Protein AF-A0A816JG08-F1 (afdb_monomer_lite)

Organism: Brassica napus (NCBI:txid3708)

Sequence (92 aa):
MLASHTSIRHLFSKCLSQYDKLRKKQAFLDNYRKFPMFADNDLSEFDEARDIIESLVYEYKACESPDYIKWGRELLTGEGNASGVVDPKLAF

InterPro domains:
  IPR008280 Tubulin/FtsZ, C-terminal [SSF55307] (1-68)
  IPR023123 Tubulin, C-terminal [G3DSA:1.10.287.600] (6-67)

Radius of gyration: 17.52 Å; chains: 1; bounding box: 44×36×42 Å

pLDDT: mean 80.5, std 17.58, range [37.88, 95.94]

Structure (mmCIF, N/CA/C/O backbone):
data_AF-A0A816JG08-F1
#
_entry.id   AF-A0A816JG08-F1
#
loop_
_atom_site.group_PDB
_atom_site.id
_atom_site.type_symbol
_atom_site.label_atom_id
_atom_site.label_alt_id
_atom_site.label_comp_id
_atom_site.label_asym_id
_atom_site.label_entity_id
_atom_site.label_seq_id
_atom_site.pdbx_PDB_ins_code
_atom_site.Cartn_x
_atom_site.Cartn_y
_atom_site.Cartn_z
_atom_site.occupancy
_atom_site.B_iso_or_equiv
_atom_site.auth_seq_id
_atom_site.auth_comp_id
_atom_site.auth_asym_id
_atom_site.auth_atom_id
_atom_site.pdbx_PDB_model_num
ATOM 1 N N . MET A 1 1 ? 27.251 8.048 0.344 1.00 59.41 1 MET A N 1
ATOM 2 C CA . MET A 1 1 ? 26.865 7.534 -0.987 1.00 59.41 1 MET A CA 1
ATOM 3 C C . MET A 1 1 ? 25.347 7.559 -1.064 1.00 59.41 1 MET A C 1
ATOM 5 O O . MET A 1 1 ? 24.721 7.116 -0.110 1.00 59.41 1 MET A O 1
ATOM 9 N N . LEU A 1 2 ? 24.774 8.126 -2.128 1.00 85.81 2 LEU A N 1
ATOM 10 C CA . LEU A 1 2 ? 23.331 8.125 -2.393 1.00 85.81 2 LEU A CA 1
ATOM 11 C C . LEU A 1 2 ? 23.064 7.109 -3.505 1.00 85.81 2 LEU A C 1
ATOM 13 O O . LEU A 1 2 ? 23.763 7.138 -4.516 1.00 85.81 2 LEU A O 1
ATOM 17 N N . ALA A 1 3 ? 22.109 6.204 -3.300 1.00 90.75 3 ALA A N 1
ATOM 18 C CA . ALA A 1 3 ? 21.786 5.152 -4.257 1.00 90.75 3 ALA A CA 1
ATOM 19 C C . ALA A 1 3 ? 20.272 4.931 -4.328 1.00 90.75 3 ALA A C 1
ATOM 21 O O . ALA A 1 3 ? 19.604 4.833 -3.299 1.00 90.75 3 ALA A O 1
ATOM 22 N N . SER A 1 4 ? 19.761 4.826 -5.552 1.00 88.44 4 SER A N 1
ATOM 23 C CA . SER A 1 4 ? 18.342 4.634 -5.848 1.00 88.44 4 SER A CA 1
ATOM 24 C C . SER A 1 4 ? 18.149 3.220 -6.394 1.00 88.44 4 SER A C 1
ATOM 26 O O . SER A 1 4 ? 18.454 2.959 -7.555 1.00 88.44 4 SER A O 1
ATOM 28 N N . HIS A 1 5 ? 17.689 2.297 -5.546 1.00 92.31 5 HIS A N 1
ATOM 29 C CA . HIS A 1 5 ? 17.485 0.887 -5.891 1.00 92.31 5 HIS A CA 1
ATOM 30 C C . HIS A 1 5 ? 16.012 0.492 -5.752 1.00 92.31 5 HIS A C 1
ATOM 32 O O . HIS A 1 5 ? 15.376 0.806 -4.745 1.00 92.31 5 HIS A O 1
ATOM 38 N N . THR A 1 6 ? 15.494 -0.277 -6.714 1.00 93.31 6 THR A N 1
ATOM 39 C CA . THR A 1 6 ? 14.113 -0.804 -6.707 1.00 93.31 6 THR A CA 1
ATOM 40 C C . THR A 1 6 ? 13.842 -1.752 -5.536 1.00 93.31 6 THR A C 1
ATOM 42 O O . THR A 1 6 ? 12.691 -1.950 -5.151 1.00 93.31 6 THR A O 1
ATOM 45 N N . SER A 1 7 ? 14.895 -2.275 -4.895 1.00 92.31 7 SER A N 1
ATOM 46 C CA . SER A 1 7 ? 14.815 -3.150 -3.720 1.00 92.31 7 SER A CA 1
ATOM 47 C C . SER A 1 7 ? 14.116 -2.510 -2.513 1.00 92.31 7 SER A C 1
ATOM 49 O O . SER A 1 7 ? 13.644 -3.239 -1.635 1.00 92.31 7 SER A O 1
ATOM 51 N N . ILE A 1 8 ? 13.959 -1.177 -2.481 1.00 93.94 8 ILE A N 1
ATOM 52 C CA . ILE A 1 8 ? 13.160 -0.469 -1.467 1.00 93.94 8 ILE A CA 1
ATOM 53 C C . ILE A 1 8 ? 11.714 -0.983 -1.392 1.00 93.94 8 ILE A C 1
ATOM 55 O O . IL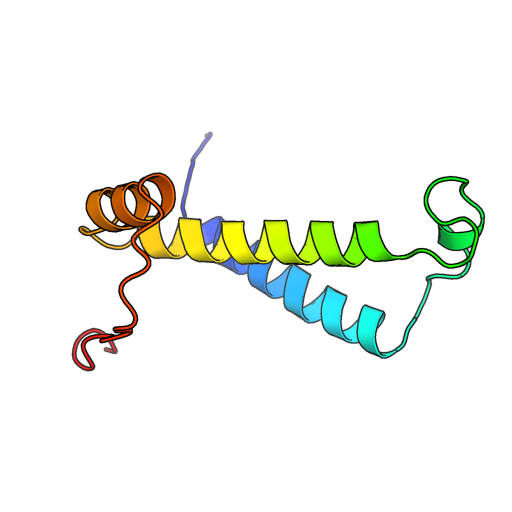E A 1 8 ? 11.122 -0.997 -0.310 1.00 93.94 8 ILE A O 1
ATOM 59 N N . ARG A 1 9 ? 11.168 -1.515 -2.497 1.00 93.19 9 ARG A N 1
ATOM 60 C CA . ARG A 1 9 ? 9.824 -2.112 -2.542 1.00 93.19 9 ARG A CA 1
ATOM 61 C C . ARG A 1 9 ? 9.614 -3.198 -1.489 1.00 93.19 9 ARG A C 1
ATOM 63 O O . ARG A 1 9 ? 8.522 -3.315 -0.944 1.00 93.19 9 ARG A O 1
ATOM 70 N N . HIS A 1 10 ? 10.659 -3.952 -1.136 1.00 93.81 10 HIS A N 1
ATOM 71 C CA . HIS A 1 10 ? 10.573 -4.988 -0.105 1.00 93.81 10 HIS A CA 1
ATOM 72 C C . HIS A 1 10 ? 10.284 -4.417 1.285 1.00 93.81 10 HIS A C 1
ATOM 74 O O . HIS A 1 10 ? 9.618 -5.072 2.089 1.00 93.81 10 HIS A O 1
ATOM 80 N N . LEU A 1 11 ? 10.778 -3.212 1.583 1.00 95.00 11 LEU A N 1
ATOM 81 C CA . LEU A 1 11 ? 10.473 -2.529 2.835 1.00 95.00 11 LEU A CA 1
ATOM 82 C C . LEU A 1 11 ? 9.003 -2.107 2.858 1.00 95.00 11 LEU A C 1
ATOM 84 O O . LEU A 1 11 ? 8.302 -2.414 3.818 1.00 95.00 11 LEU A O 1
ATOM 88 N N . PHE A 1 12 ? 8.517 -1.497 1.776 1.00 94.75 12 PHE A N 1
ATOM 89 C CA . PHE A 1 12 ? 7.114 -1.097 1.661 1.00 94.75 12 PHE A CA 1
ATOM 90 C C . PHE A 1 12 ? 6.153 -2.292 1.737 1.00 94.75 12 PHE A C 1
ATOM 92 O O . PHE A 1 12 ? 5.170 -2.225 2.471 1.00 94.75 12 PHE A O 1
ATOM 99 N N . SER A 1 13 ? 6.473 -3.433 1.113 1.00 93.94 13 SER A N 1
ATOM 100 C CA . SER A 1 13 ? 5.673 -4.661 1.264 1.00 93.94 13 SER A CA 1
ATOM 101 C C . SER A 1 13 ? 5.603 -5.150 2.718 1.00 93.94 13 SER A C 1
ATOM 103 O O . SER A 1 13 ? 4.558 -5.619 3.172 1.00 93.94 13 SER A O 1
ATOM 105 N N . LYS A 1 14 ? 6.702 -5.034 3.479 1.00 95.94 14 LYS A N 1
ATOM 106 C CA . LYS A 1 14 ? 6.703 -5.368 4.913 1.00 95.94 14 LYS A CA 1
ATOM 107 C C . LYS A 1 14 ? 5.832 -4.397 5.710 1.00 95.94 14 LYS A C 1
ATOM 109 O O . LYS A 1 14 ? 5.077 -4.857 6.565 1.00 95.94 14 LYS A O 1
ATOM 114 N N . CYS A 1 15 ? 5.912 -3.097 5.421 1.00 94.94 15 CYS A N 1
ATOM 115 C CA . CYS A 1 15 ? 5.066 -2.081 6.048 1.00 94.94 15 CYS A CA 1
ATOM 116 C C . CYS A 1 15 ? 3.579 -2.363 5.799 1.00 94.94 15 CYS A C 1
ATOM 118 O O . CYS A 1 15 ? 2.815 -2.391 6.760 1.00 94.94 15 CYS A O 1
ATOM 120 N N . LEU A 1 16 ? 3.186 -2.678 4.558 1.00 94.88 16 LEU A N 1
ATOM 121 C CA . LEU A 1 16 ? 1.811 -3.065 4.215 1.00 94.88 16 LEU A CA 1
ATOM 122 C C . LEU A 1 16 ? 1.341 -4.289 5.011 1.00 94.88 16 LEU A C 1
ATOM 124 O O . LEU A 1 16 ? 0.286 -4.258 5.637 1.00 94.88 16 LEU A O 1
ATOM 128 N N . SER A 1 17 ? 2.156 -5.347 5.079 1.00 94.12 17 SER A N 1
ATOM 129 C CA . SER A 1 17 ? 1.803 -6.554 5.841 1.00 94.12 17 SER A CA 1
ATOM 130 C C . SER A 1 17 ? 1.608 -6.286 7.340 1.00 94.12 17 SER A C 1
ATOM 132 O O . SER A 1 17 ? 0.759 -6.906 7.987 1.00 94.12 17 SER A O 1
ATOM 134 N N . GLN A 1 18 ? 2.404 -5.385 7.919 1.00 94.50 18 GLN A N 1
ATOM 135 C CA . GLN A 1 18 ? 2.252 -4.975 9.317 1.00 94.50 18 GLN A CA 1
ATOM 136 C C . GLN A 1 18 ? 1.006 -4.109 9.510 1.00 94.50 18 GLN A C 1
ATOM 138 O O . GLN A 1 18 ? 0.231 -4.363 10.435 1.00 94.50 18 GLN A O 1
ATOM 143 N N . TYR A 1 19 ? 0.791 -3.147 8.614 1.00 93.75 19 TYR A N 1
ATOM 144 C CA . TYR A 1 19 ? -0.381 -2.283 8.604 1.00 93.75 19 TYR A CA 1
ATOM 145 C C . TYR A 1 19 ? -1.677 -3.101 8.535 1.00 93.75 19 TYR A C 1
ATOM 147 O O . TYR A 1 19 ? -2.540 -2.938 9.393 1.00 93.75 19 TYR A O 1
ATOM 155 N N . ASP A 1 20 ? -1.769 -4.081 7.635 1.00 92.81 20 ASP A N 1
ATOM 156 C CA . ASP A 1 20 ? -2.948 -4.946 7.498 1.00 92.81 20 ASP A CA 1
ATOM 157 C C . ASP A 1 20 ? -3.319 -5.676 8.781 1.00 92.81 20 ASP A C 1
ATOM 159 O O . ASP A 1 20 ? -4.497 -5.835 9.104 1.00 92.81 20 ASP A O 1
ATOM 163 N N . LYS A 1 21 ? -2.319 -6.143 9.532 1.00 93.62 21 LYS A N 1
ATOM 164 C CA . LYS A 1 21 ? -2.547 -6.852 10.798 1.00 93.62 21 LYS A CA 1
ATOM 165 C C . LYS A 1 21 ? -3.146 -5.931 11.857 1.00 93.62 21 LYS A C 1
ATOM 167 O O . LYS A 1 21 ? -3.975 -6.386 12.645 1.00 93.62 21 LYS A O 1
ATOM 172 N N . LEU A 1 22 ? -2.730 -4.666 11.880 1.00 92.62 22 LEU A N 1
ATOM 173 C CA . LEU A 1 22 ? -3.256 -3.651 12.792 1.00 92.62 22 LEU A CA 1
ATOM 174 C C . LEU A 1 22 ? -4.642 -3.176 12.342 1.00 92.62 22 LEU A C 1
ATOM 176 O O . LEU A 1 22 ? -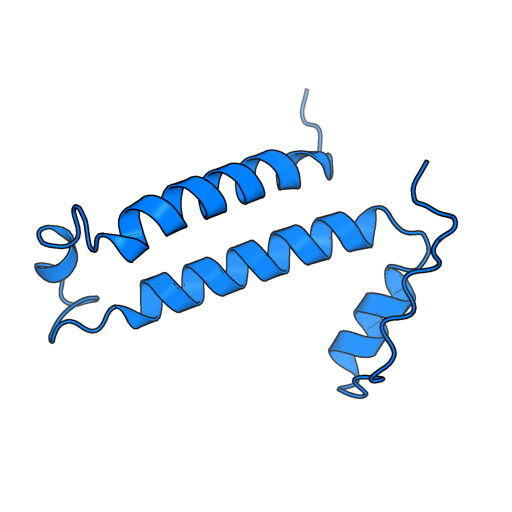5.574 -3.154 13.149 1.00 92.62 22 LEU A O 1
ATOM 180 N N . ARG A 1 23 ? -4.802 -2.898 11.043 1.00 89.75 23 ARG A N 1
ATOM 181 C CA . ARG A 1 23 ? -6.045 -2.436 10.418 1.00 89.75 23 ARG A CA 1
ATOM 182 C C . ARG A 1 23 ? -7.170 -3.460 10.551 1.00 89.75 23 ARG A C 1
ATOM 184 O O . ARG A 1 23 ? -8.268 -3.097 10.958 1.00 89.75 23 ARG A O 1
ATOM 191 N N . LYS A 1 24 ? -6.897 -4.754 10.342 1.00 90.31 24 LYS A N 1
ATOM 192 C CA . LYS A 1 24 ? -7.883 -5.840 10.543 1.00 90.31 24 LYS A CA 1
ATOM 193 C C . LYS A 1 24 ? -8.408 -5.932 11.976 1.00 90.31 24 LYS A C 1
ATOM 195 O O . LYS A 1 24 ? -9.540 -6.348 12.184 1.00 90.31 24 LYS A O 1
ATOM 200 N N . LYS A 1 25 ? -7.591 -5.558 12.963 1.00 92.25 25 LYS A N 1
ATOM 201 C CA . LYS A 1 25 ? -7.978 -5.541 14.381 1.00 92.25 25 LYS A CA 1
ATOM 202 C C . LYS A 1 25 ? -8.536 -4.194 14.832 1.00 92.25 25 LYS A C 1
ATOM 204 O O . LYS A 1 25 ? -8.872 -4.062 16.003 1.00 92.25 25 LYS A O 1
ATOM 209 N N . GLN A 1 26 ? -8.584 -3.205 13.934 1.00 86.56 26 GLN A N 1
ATOM 210 C CA . GLN A 1 26 ? -8.933 -1.818 14.249 1.00 86.56 26 GLN A CA 1
ATOM 211 C C . GLN A 1 26 ? -8.131 -1.278 15.453 1.00 86.56 26 GLN A C 1
ATOM 213 O O . GLN A 1 26 ? -8.629 -0.495 16.259 1.00 86.56 26 GLN A O 1
ATOM 218 N N . ALA A 1 27 ? -6.880 -1.730 15.598 1.00 89.00 27 ALA A N 1
ATOM 219 C CA . ALA A 1 27 ? -6.052 -1.427 16.757 1.00 89.00 27 ALA A CA 1
ATOM 220 C C . ALA A 1 27 ? -5.436 -0.026 16.647 1.00 89.00 27 ALA A C 1
ATOM 222 O O . ALA A 1 27 ? -5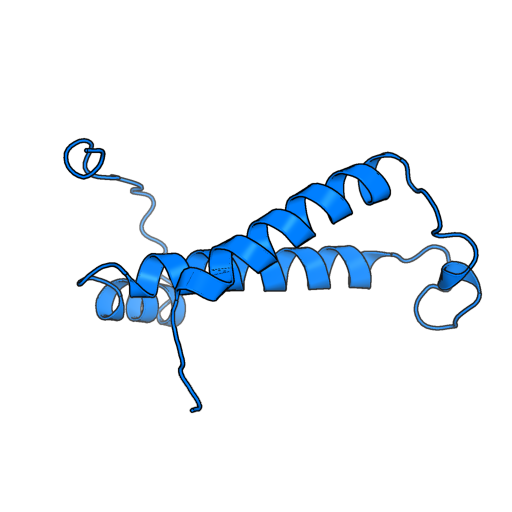.013 0.387 15.570 1.00 89.00 27 ALA A O 1
ATOM 223 N N . PHE A 1 28 ? -5.335 0.675 17.781 1.00 87.25 28 PHE A N 1
ATOM 224 C CA . PHE A 1 28 ? -4.689 1.991 17.912 1.00 87.25 28 PHE A CA 1
ATOM 225 C C . PHE A 1 28 ? -5.342 3.146 17.127 1.00 87.25 28 PHE A C 1
ATOM 227 O O . PHE A 1 28 ? -4.751 4.218 17.026 1.00 87.25 28 PHE A O 1
ATOM 234 N N . LEU A 1 29 ? -6.573 2.976 16.629 1.00 87.81 29 LEU A 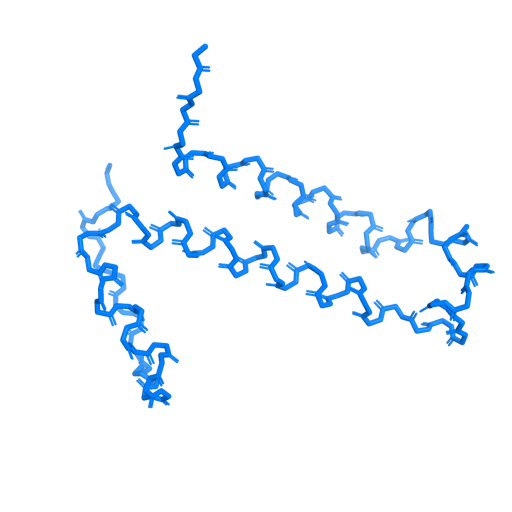N 1
ATOM 235 C CA . LEU A 1 29 ? -7.280 4.001 15.845 1.00 87.81 29 LEU A CA 1
ATOM 236 C C . LEU A 1 29 ? -7.917 5.111 16.696 1.00 87.81 29 LEU A C 1
ATOM 238 O O . LEU A 1 29 ? -8.135 6.214 16.201 1.00 87.81 29 LEU A O 1
ATOM 242 N N . ASP A 1 30 ? -8.160 4.870 17.986 1.00 86.31 30 ASP A N 1
ATOM 243 C CA . ASP A 1 30 ? -8.867 5.816 18.867 1.00 86.31 30 ASP A CA 1
ATOM 244 C C . ASP A 1 30 ? -8.147 7.154 19.052 1.00 86.31 30 ASP A C 1
ATOM 246 O O . ASP A 1 30 ? -8.776 8.179 19.306 1.00 86.31 30 ASP A O 1
ATOM 250 N N . ASN A 1 31 ? -6.821 7.168 18.909 1.00 87.00 31 ASN A N 1
ATOM 251 C CA . ASN A 1 31 ? -6.056 8.411 18.950 1.00 87.00 31 ASN A CA 1
ATOM 252 C C . ASN A 1 31 ? -6.137 9.191 17.636 1.00 87.00 31 ASN A C 1
ATOM 254 O O . ASN A 1 31 ? -6.063 10.416 17.671 1.00 87.00 31 ASN A O 1
ATOM 258 N N . TYR A 1 32 ? -6.331 8.507 16.507 1.00 85.88 32 TYR A N 1
ATOM 259 C CA . TYR A 1 32 ? -6.464 9.138 15.196 1.00 85.88 32 TYR A CA 1
ATOM 260 C C . TYR A 1 32 ? -7.862 9.733 14.999 1.00 85.88 32 TYR A C 1
ATOM 262 O O . TYR A 1 32 ? -7.974 10.860 14.534 1.00 85.88 32 TYR A O 1
ATOM 270 N N . ARG A 1 33 ? -8.914 9.063 15.489 1.00 85.06 33 ARG A N 1
ATOM 271 C CA . ARG A 1 33 ? -10.311 9.552 15.461 1.00 85.06 33 ARG A CA 1
ATOM 272 C C . ARG A 1 33 ? -10.536 10.917 16.127 1.00 85.06 33 ARG A C 1
ATOM 274 O O . ARG A 1 33 ? -11.557 11.552 15.903 1.00 85.06 33 ARG A O 1
ATOM 281 N N . LYS A 1 34 ? -9.607 11.369 16.977 1.00 87.12 34 LYS A N 1
ATOM 282 C CA . LYS A 1 34 ? -9.672 12.682 17.645 1.00 87.12 34 LYS A CA 1
ATOM 283 C C . LYS A 1 34 ? -9.345 13.843 16.704 1.00 87.12 34 LYS A C 1
ATOM 285 O O . LYS A 1 34 ? -9.611 14.990 17.053 1.00 87.12 34 LYS A O 1
ATOM 290 N N . PHE A 1 35 ? -8.727 13.566 15.558 1.00 85.50 35 PHE A N 1
ATOM 291 C CA . PHE A 1 35 ? -8.362 14.589 14.588 1.00 85.50 35 PHE A CA 1
ATOM 292 C C . PHE A 1 35 ? -9.503 14.829 13.591 1.00 85.50 35 PHE A C 1
ATOM 294 O O . PHE A 1 35 ? -10.158 13.868 13.192 1.00 85.50 35 PHE A O 1
ATOM 301 N N . PRO A 1 36 ? -9.707 16.078 13.122 1.00 83.25 36 PRO A N 1
ATOM 302 C CA . PRO A 1 36 ? -10.781 16.415 12.181 1.00 83.25 36 PRO A CA 1
ATOM 303 C C . PRO A 1 36 ? -10.757 15.607 10.877 1.00 83.25 36 PRO A C 1
ATOM 305 O O . PRO A 1 36 ? -11.804 15.339 10.307 1.00 83.25 36 PRO A O 1
ATOM 308 N N . MET A 1 37 ? -9.566 15.195 10.432 1.00 79.50 37 MET A N 1
ATOM 309 C CA . MET A 1 37 ? -9.353 14.357 9.244 1.00 79.50 37 MET A CA 1
ATOM 310 C C . MET A 1 37 ? -9.983 12.959 9.360 1.00 79.50 37 MET A C 1
ATOM 312 O O . MET A 1 37 ? -10.257 12.338 8.347 1.00 79.50 37 MET A O 1
ATOM 316 N N . PHE A 1 38 ? -10.217 12.475 10.583 1.00 82.69 38 PHE A N 1
ATOM 317 C CA . PHE A 1 38 ? -10.821 11.168 10.866 1.00 82.69 38 PHE A CA 1
ATOM 318 C C . PHE A 1 38 ? -12.126 11.309 11.665 1.00 82.69 38 PHE A C 1
ATOM 320 O O . PHE A 1 38 ? -12.508 10.410 12.426 1.00 82.69 38 PHE A O 1
ATOM 327 N N . ALA A 1 39 ? -12.776 12.474 11.552 1.00 75.69 39 ALA A N 1
ATOM 328 C CA . ALA A 1 39 ? -14.085 12.717 12.141 1.00 75.69 39 ALA A CA 1
ATOM 329 C C . ALA A 1 39 ? -15.126 11.746 11.555 1.00 75.69 39 ALA A C 1
ATOM 331 O O . ALA A 1 39 ? -14.924 11.154 10.499 1.00 75.69 39 ALA A O 1
ATOM 332 N N . ASP A 1 40 ? -16.219 11.519 12.284 1.00 79.06 40 ASP A N 1
ATOM 333 C CA . ASP A 1 40 ? -17.314 10.625 11.869 1.00 79.06 40 ASP A CA 1
ATOM 334 C C . ASP A 1 40 ? -16.903 9.169 11.577 1.00 79.06 40 ASP A C 1
ATOM 336 O O . ASP A 1 40 ? -17.638 8.411 10.947 1.00 79.06 40 ASP A O 1
ATOM 340 N N . ASN A 1 41 ? -15.744 8.748 12.104 1.00 74.69 41 ASN A N 1
ATOM 341 C CA . ASN A 1 41 ? -15.149 7.436 11.849 1.00 74.69 41 ASN A CA 1
ATOM 342 C C . ASN A 1 41 ? -14.883 7.187 10.352 1.00 74.69 41 ASN A C 1
ATOM 344 O O . ASN A 1 41 ? -14.802 6.033 9.923 1.00 74.69 41 ASN A O 1
ATOM 348 N N . ASP A 1 42 ? -14.704 8.261 9.581 1.00 83.81 42 ASP A N 1
ATOM 349 C CA . ASP A 1 42 ? -14.180 8.163 8.233 1.00 83.81 42 ASP A CA 1
ATOM 350 C C . ASP A 1 42 ? -12.693 7.808 8.309 1.00 83.81 42 ASP A C 1
ATOM 352 O O . ASP A 1 42 ? -11.862 8.524 8.870 1.00 83.81 42 ASP A O 1
ATOM 356 N N . LEU A 1 43 ? -12.377 6.615 7.823 1.00 84.44 43 LEU A N 1
ATOM 357 C CA . LEU A 1 43 ? -11.026 6.071 7.792 1.00 84.44 43 LEU A CA 1
ATOM 358 C C . LEU A 1 43 ? -10.610 5.767 6.348 1.00 84.44 43 LEU A C 1
ATOM 360 O O . LEU A 1 43 ? -9.661 5.005 6.161 1.00 84.44 43 LEU A O 1
ATOM 364 N N . SER A 1 44 ? -11.326 6.332 5.370 1.00 87.25 44 SER A N 1
ATOM 365 C CA . SER A 1 44 ? -11.065 6.196 3.934 1.00 87.25 44 SER A CA 1
ATOM 366 C C . SER A 1 44 ? -9.647 6.627 3.572 1.00 87.25 44 SER A C 1
ATOM 368 O O . SER A 1 44 ? -8.957 5.893 2.877 1.00 87.25 44 SER A O 1
ATOM 370 N N . GLU A 1 45 ? -9.156 7.717 4.161 1.00 88.62 45 GLU A N 1
ATOM 371 C CA . GLU A 1 45 ? -7.791 8.225 3.964 1.00 88.62 45 GLU A CA 1
ATOM 372 C C . GLU A 1 45 ? -6.712 7.155 4.227 1.00 88.62 45 GLU A C 1
ATOM 374 O O . GLU A 1 45 ? -5.707 7.054 3.524 1.00 88.62 45 GLU A O 1
ATOM 379 N N . PHE A 1 46 ? -6.918 6.300 5.234 1.00 90.69 46 PHE A N 1
ATOM 380 C CA . PHE A 1 46 ? -5.987 5.213 5.534 1.00 90.69 46 PHE A CA 1
ATOM 381 C C . PHE A 1 46 ? -6.036 4.080 4.505 1.00 90.69 46 PHE A C 1
ATOM 383 O O . PHE A 1 46 ? -5.033 3.389 4.303 1.00 90.69 46 PHE A O 1
ATOM 390 N N . ASP A 1 47 ? -7.198 3.854 3.901 1.00 90.25 47 ASP A N 1
ATOM 391 C CA . ASP A 1 47 ? -7.384 2.843 2.868 1.00 90.25 47 ASP A CA 1
ATOM 392 C C . ASP A 1 47 ? -6.831 3.365 1.523 1.00 90.25 47 ASP A C 1
ATOM 394 O O . ASP A 1 47 ? -6.075 2.655 0.865 1.00 90.25 47 ASP A O 1
ATOM 398 N N . GLU A 1 48 ? -7.025 4.648 1.202 1.00 92.75 48 GLU A N 1
ATOM 399 C CA . GLU A 1 48 ? -6.390 5.312 0.053 1.00 92.75 48 GLU A CA 1
ATOM 400 C C 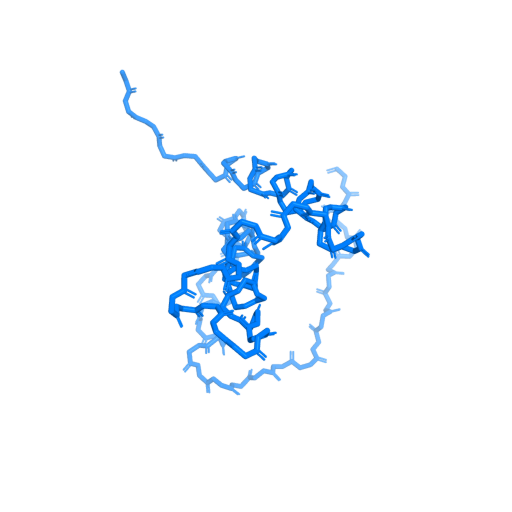. GLU A 1 48 ? -4.858 5.305 0.152 1.00 92.75 48 GLU A C 1
ATOM 402 O O . GLU A 1 48 ? -4.160 4.908 -0.786 1.00 92.75 48 GLU A O 1
ATOM 407 N N . ALA A 1 49 ? -4.304 5.669 1.313 1.00 92.88 49 ALA A N 1
ATOM 408 C CA . ALA A 1 49 ? -2.859 5.639 1.533 1.00 92.88 49 ALA A CA 1
ATOM 409 C C . ALA A 1 49 ? -2.275 4.224 1.366 1.00 92.88 49 ALA A C 1
ATOM 411 O O . ALA A 1 49 ? -1.161 4.055 0.859 1.00 92.88 49 ALA A O 1
ATOM 412 N N . ARG A 1 50 ? -3.024 3.193 1.779 1.00 94.25 50 ARG A N 1
ATOM 413 C CA . ARG A 1 50 ? -2.643 1.787 1.602 1.00 94.25 50 ARG A CA 1
ATOM 414 C C . ARG A 1 50 ? -2.576 1.426 0.117 1.00 94.25 50 ARG A C 1
ATOM 416 O O . ARG A 1 50 ? -1.573 0.851 -0.311 1.00 94.25 50 ARG A O 1
ATOM 423 N N . ASP A 1 51 ? -3.594 1.797 -0.650 1.00 93.56 51 ASP A N 1
ATOM 424 C CA . ASP A 1 51 ? -3.706 1.490 -2.079 1.00 93.56 51 ASP A CA 1
ATOM 425 C C . ASP A 1 51 ? -2.620 2.194 -2.908 1.00 93.56 51 ASP A C 1
ATOM 427 O O . ASP A 1 51 ? -2.047 1.605 -3.833 1.00 93.56 51 ASP A O 1
ATOM 431 N N . ILE A 1 52 ? -2.248 3.421 -2.529 1.00 95.12 52 ILE A N 1
ATOM 432 C CA . ILE A 1 52 ? -1.130 4.153 -3.142 1.00 95.12 52 ILE A 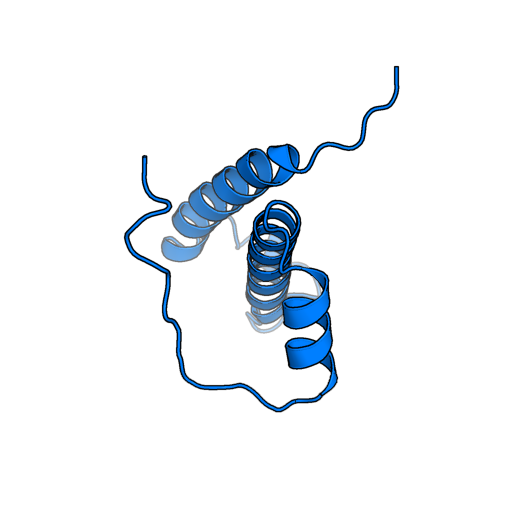CA 1
ATOM 433 C C . ILE A 1 52 ? 0.192 3.408 -2.924 1.00 95.12 52 ILE A C 1
ATOM 435 O O . ILE A 1 52 ? 0.969 3.229 -3.864 1.00 95.12 52 ILE A O 1
ATOM 439 N N . ILE A 1 53 ? 0.465 2.945 -1.700 1.00 94.12 53 ILE A N 1
ATOM 440 C CA . ILE A 1 53 ? 1.707 2.214 -1.401 1.00 94.12 53 ILE A CA 1
ATOM 441 C C . ILE A 1 53 ? 1.723 0.854 -2.112 1.00 94.12 53 ILE A C 1
ATOM 443 O O . ILE A 1 53 ? 2.774 0.424 -2.589 1.00 94.12 53 ILE A O 1
ATOM 447 N N . GLU A 1 54 ? 0.582 0.171 -2.202 1.00 94.44 54 GLU A N 1
ATOM 448 C CA . GLU A 1 54 ? 0.459 -1.084 -2.949 1.00 94.44 54 GLU A CA 1
ATOM 449 C C . GLU A 1 54 ? 0.746 -0.881 -4.443 1.00 94.44 54 GLU A C 1
ATOM 451 O O . GLU A 1 54 ? 1.564 -1.607 -5.019 1.00 94.44 54 GLU A O 1
ATOM 456 N N . SER A 1 55 ? 0.177 0.170 -5.034 1.00 93.12 55 SER A N 1
ATOM 457 C CA . SER A 1 55 ? 0.448 0.575 -6.417 1.00 93.12 55 SER A CA 1
ATOM 458 C C . SER A 1 55 ? 1.928 0.909 -6.630 1.00 93.12 55 SER A C 1
ATOM 460 O O . SER A 1 55 ? 2.535 0.436 -7.588 1.00 93.12 55 SER A O 1
ATOM 462 N N . LEU A 1 56 ? 2.550 1.625 -5.689 1.00 93.50 56 LEU A N 1
ATOM 463 C CA . LEU A 1 56 ? 3.975 1.961 -5.732 1.00 93.50 56 LEU A CA 1
ATOM 464 C C . LEU A 1 56 ? 4.869 0.711 -5.685 1.00 93.50 56 LEU A C 1
ATOM 466 O O . LEU A 1 56 ? 5.857 0.610 -6.412 1.00 93.50 56 LEU A O 1
ATOM 470 N N . VAL A 1 57 ? 4.542 -0.267 -4.836 1.00 93.69 57 VAL A N 1
ATOM 471 C CA . VAL A 1 57 ? 5.266 -1.549 -4.780 1.00 93.69 57 VAL A CA 1
ATOM 472 C C . VAL A 1 57 ? 5.165 -2.287 -6.113 1.00 93.69 57 VAL A C 1
ATOM 474 O O . VAL A 1 57 ? 6.152 -2.880 -6.562 1.00 93.69 57 VAL A O 1
ATOM 477 N N . TYR A 1 58 ? 3.986 -2.265 -6.731 1.00 91.19 58 TYR A N 1
ATOM 478 C CA . TYR A 1 58 ? 3.750 -2.891 -8.023 1.00 91.19 58 TYR A CA 1
ATOM 479 C C . TYR A 1 58 ? 4.521 -2.190 -9.149 1.00 91.19 58 TYR A C 1
ATOM 481 O O . TYR A 1 58 ? 5.185 -2.867 -9.933 1.00 91.19 58 TYR A O 1
ATOM 489 N N . GLU A 1 59 ? 4.551 -0.857 -9.161 1.00 91.25 59 GLU A N 1
ATOM 490 C CA . GLU A 1 59 ? 5.350 -0.060 -10.096 1.00 91.25 59 GLU A CA 1
ATOM 491 C C . GLU A 1 59 ? 6.850 -0.361 -9.955 1.00 91.25 59 GLU A C 1
ATOM 493 O O . GLU A 1 59 ? 7.512 -0.687 -10.939 1.00 91.25 59 GLU A O 1
ATOM 498 N N . TYR A 1 60 ? 7.390 -0.386 -8.730 1.00 92.81 60 TYR A N 1
ATOM 499 C CA . TYR A 1 60 ? 8.793 -0.761 -8.509 1.00 92.81 60 TYR A CA 1
ATOM 500 C C . TYR A 1 60 ? 9.120 -2.181 -8.980 1.00 92.81 60 TYR A C 1
ATOM 502 O O . TYR A 1 60 ? 10.255 -2.443 -9.375 1.00 92.81 60 TYR A O 1
ATOM 510 N N . LYS A 1 61 ? 8.156 -3.107 -8.927 1.00 90.62 61 LYS A N 1
ATOM 511 C CA . LYS A 1 61 ? 8.318 -4.454 -9.483 1.00 90.62 61 LYS A CA 1
ATOM 512 C C . LYS A 1 61 ? 8.282 -4.429 -11.013 1.00 90.62 61 LYS A C 1
ATOM 514 O O . LYS A 1 61 ? 9.066 -5.133 -11.640 1.00 90.62 61 LYS A O 1
ATOM 519 N N . ALA A 1 62 ? 7.410 -3.623 -11.614 1.00 89.69 62 ALA A N 1
ATOM 520 C CA . ALA A 1 62 ? 7.353 -3.448 -13.061 1.00 89.69 62 ALA A CA 1
ATOM 521 C C . ALA A 1 62 ? 8.654 -2.834 -13.610 1.00 89.69 62 ALA A C 1
ATOM 523 O O . ALA A 1 62 ? 9.113 -3.260 -14.665 1.00 89.69 62 ALA A O 1
ATOM 524 N N . CYS A 1 63 ? 9.299 -1.927 -12.865 1.00 88.94 63 CYS A N 1
ATOM 525 C CA . CYS A 1 63 ? 10.610 -1.352 -13.200 1.00 88.94 63 CYS A CA 1
ATOM 526 C C . CYS A 1 63 ? 11.743 -2.387 -13.321 1.00 88.94 63 CYS A C 1
ATOM 528 O O . CYS A 1 63 ? 12.764 -2.101 -13.942 1.00 88.94 63 CYS A O 1
ATOM 530 N N . GLU A 1 64 ? 11.602 -3.571 -12.717 1.00 87.75 64 GLU A N 1
ATOM 531 C CA . GLU A 1 64 ? 12.584 -4.659 -12.841 1.00 87.75 64 GLU A CA 1
ATOM 532 C C . GLU A 1 64 ? 12.407 -5.455 -14.145 1.00 87.75 64 GLU A C 1
ATOM 534 O O . GLU A 1 64 ? 13.299 -6.211 -14.529 1.00 87.75 64 GLU A O 1
ATOM 539 N N . SER A 1 65 ? 11.276 -5.279 -14.836 1.00 87.38 65 SER A N 1
ATOM 540 C CA . SER A 1 65 ? 10.992 -5.908 -16.123 1.00 87.38 65 SER A CA 1
ATOM 541 C C . SER A 1 65 ? 11.428 -5.011 -17.290 1.00 87.38 65 SER A C 1
ATOM 543 O O . SER A 1 65 ? 11.202 -3.798 -17.253 1.00 87.38 65 SER A O 1
ATOM 545 N N . PRO A 1 66 ? 11.976 -5.580 -18.383 1.00 84.06 66 PRO A N 1
ATOM 546 C CA . PRO A 1 66 ? 12.253 -4.823 -19.606 1.00 84.06 66 PRO A CA 1
ATOM 547 C C . PRO A 1 66 ? 10.988 -4.219 -20.244 1.00 84.06 66 PRO A C 1
ATOM 549 O O . PRO A 1 66 ? 11.085 -3.242 -20.986 1.00 84.06 66 PRO A O 1
ATOM 552 N N . ASP A 1 67 ? 9.802 -4.748 -19.925 1.00 86.69 67 ASP A N 1
ATOM 553 C CA . ASP A 1 67 ? 8.516 -4.302 -20.475 1.00 86.69 67 ASP A CA 1
ATOM 554 C C . ASP A 1 67 ? 7.899 -3.095 -19.742 1.00 86.69 67 ASP A C 1
ATOM 556 O O . ASP A 1 67 ? 6.760 -2.714 -20.024 1.00 86.69 67 ASP A O 1
ATOM 560 N N . TYR A 1 68 ? 8.635 -2.448 -18.829 1.00 86.62 68 TYR A N 1
ATOM 561 C CA . TYR A 1 68 ? 8.137 -1.311 -18.044 1.00 86.62 68 TYR A CA 1
ATOM 562 C C . TYR A 1 68 ? 7.529 -0.184 -18.899 1.00 86.62 68 TYR A C 1
ATOM 564 O O . TYR A 1 68 ? 6.483 0.369 -18.566 1.00 86.62 68 TYR A O 1
ATOM 572 N N . ILE A 1 69 ? 8.142 0.133 -20.047 1.00 84.38 69 ILE A N 1
ATOM 573 C CA . ILE A 1 69 ? 7.652 1.189 -20.954 1.00 84.38 69 ILE A CA 1
ATOM 574 C C . ILE A 1 69 ? 6.272 0.841 -21.528 1.00 84.38 69 ILE A C 1
ATOM 576 O O . ILE A 1 69 ? 5.431 1.724 -21.709 1.00 84.38 69 ILE A O 1
ATOM 580 N N . LYS A 1 70 ? 6.030 -0.441 -21.822 1.00 84.31 70 LYS A N 1
ATOM 581 C CA . LYS A 1 70 ? 4.736 -0.917 -22.316 1.00 84.31 70 LYS A CA 1
ATOM 582 C C . LYS A 1 70 ? 3.696 -0.879 -21.199 1.00 84.31 70 LYS A C 1
ATOM 584 O O . LYS A 1 70 ? 2.621 -0.333 -21.415 1.00 84.31 70 LYS A O 1
ATOM 589 N N . TRP A 1 71 ? 4.066 -1.347 -20.007 1.00 83.38 71 TRP A N 1
ATOM 590 C CA . TRP A 1 71 ? 3.228 -1.288 -18.809 1.00 83.38 71 TRP A CA 1
ATOM 591 C C . TRP A 1 71 ? 2.763 0.144 -18.490 1.00 83.38 71 TRP A C 1
ATOM 593 O O . TRP A 1 71 ? 1.570 0.395 -18.331 1.00 83.38 71 TRP A O 1
ATOM 603 N N . GLY A 1 72 ? 3.682 1.116 -18.497 1.00 77.88 72 GLY A N 1
ATOM 604 C CA . GLY A 1 72 ? 3.342 2.523 -18.268 1.00 77.88 72 GLY A CA 1
ATOM 605 C C . GLY A 1 72 ? 2.449 3.110 -19.367 1.00 77.88 72 GLY A C 1
ATOM 606 O O . GLY A 1 72 ? 1.561 3.910 -19.085 1.00 77.88 72 GLY A O 1
ATOM 607 N N . ARG A 1 73 ? 2.628 2.687 -20.626 1.00 75.06 73 ARG A N 1
ATOM 608 C CA . ARG A 1 73 ? 1.766 3.113 -21.741 1.00 75.06 73 ARG A CA 1
ATOM 609 C C . ARG A 1 73 ? 0.342 2.569 -21.605 1.00 75.06 73 ARG A C 1
ATOM 611 O O . ARG A 1 73 ? -0.600 3.315 -21.862 1.00 75.06 73 ARG A O 1
ATOM 618 N N . GLU A 1 74 ? 0.182 1.312 -21.203 1.00 72.12 74 GLU A N 1
ATOM 619 C CA . GLU A 1 74 ? -1.127 0.680 -20.970 1.00 72.12 74 GLU A CA 1
ATOM 620 C C . GLU A 1 74 ? -1.888 1.375 -19.829 1.00 72.12 74 GLU A C 1
ATOM 622 O O . GLU A 1 74 ? -3.080 1.650 -19.959 1.00 72.12 74 GLU A O 1
ATOM 627 N N . LEU A 1 75 ? -1.187 1.776 -18.762 1.00 68.25 75 LEU A N 1
ATOM 628 C CA . LEU A 1 75 ? -1.778 2.534 -17.654 1.00 68.25 75 LEU A CA 1
ATOM 629 C C . LEU A 1 75 ? -2.293 3.922 -18.090 1.00 68.25 75 LEU A C 1
ATOM 631 O O . LEU A 1 75 ? -3.351 4.359 -17.648 1.00 68.25 75 LEU A O 1
ATOM 635 N N . LEU A 1 76 ? -1.563 4.610 -18.976 1.00 62.84 76 LEU A N 1
ATOM 636 C CA . LEU A 1 76 ? -1.902 5.960 -19.455 1.00 62.84 76 LEU A CA 1
ATOM 637 C C . LEU A 1 76 ? -3.004 5.982 -20.522 1.00 62.84 76 LEU A C 1
ATOM 639 O O . LEU A 1 76 ? -3.683 6.993 -20.685 1.00 62.84 76 LEU A O 1
ATOM 643 N N . THR A 1 77 ? -3.153 4.897 -21.282 1.00 64.06 77 THR A N 1
ATOM 644 C CA . THR A 1 77 ? -4.097 4.818 -22.409 1.00 64.06 77 THR A CA 1
ATOM 645 C C . THR A 1 77 ? -5.470 4.278 -22.010 1.00 64.06 77 THR A C 1
ATOM 647 O O . THR A 1 77 ? -6.398 4.356 -22.808 1.00 64.06 77 THR A O 1
ATOM 650 N N . GLY A 1 78 ? -5.641 3.781 -20.777 1.00 56.78 78 GLY A N 1
ATOM 651 C CA . GLY A 1 78 ? -6.925 3.266 -20.282 1.00 56.78 78 GLY A CA 1
ATOM 652 C C . GLY A 1 78 ? -7.392 1.975 -20.968 1.00 56.78 78 GLY A C 1
ATOM 653 O O . GLY A 1 78 ? -8.469 1.467 -20.662 1.00 56.78 78 GLY A O 1
ATOM 654 N N . GLU A 1 79 ? -6.582 1.409 -21.865 1.00 46.22 79 GLU A N 1
ATOM 655 C CA . GLU A 1 79 ? -6.826 0.131 -22.529 1.00 46.22 79 GLU A CA 1
ATOM 656 C C . GLU A 1 79 ? -6.280 -1.004 -21.653 1.00 46.22 79 GLU A C 1
ATOM 658 O O . GLU A 1 79 ? -5.260 -1.627 -21.943 1.00 46.22 79 GLU A O 1
ATOM 663 N N . GLY A 1 80 ? -6.952 -1.260 -20.528 1.00 42.41 80 GLY A N 1
ATOM 664 C CA . GLY A 1 80 ? -6.657 -2.405 -19.670 1.00 42.41 80 GLY A CA 1
ATOM 665 C C . GLY A 1 80 ? -6.913 -3.718 -20.411 1.00 42.41 80 GLY A C 1
ATOM 666 O O . GLY A 1 80 ? -8.043 -4.205 -20.449 1.00 42.41 80 GLY A O 1
ATOM 667 N N . ASN A 1 81 ? -5.873 -4.311 -21.000 1.00 38.84 81 ASN A N 1
ATOM 668 C CA . ASN A 1 81 ? -5.963 -5.652 -21.559 1.00 38.84 81 ASN A CA 1
ATOM 669 C C . ASN A 1 81 ? -6.036 -6.676 -20.415 1.00 38.84 81 ASN A C 1
ATOM 671 O O . ASN A 1 81 ? -5.085 -6.872 -19.658 1.00 38.84 81 ASN A O 1
ATOM 675 N N . ALA A 1 82 ? -7.184 -7.344 -20.312 1.00 42.66 82 ALA A N 1
ATOM 676 C CA . ALA A 1 82 ? -7.493 -8.425 -19.384 1.00 42.66 82 ALA A CA 1
ATOM 677 C C . ALA A 1 82 ? -6.726 -9.727 -19.702 1.00 42.66 82 ALA A C 1
ATOM 679 O O . ALA A 1 82 ? -7.313 -10.793 -19.887 1.00 42.66 82 ALA A O 1
ATOM 680 N N . SER A 1 83 ? -5.399 -9.679 -19.771 1.00 37.88 83 SER A N 1
ATOM 681 C CA . SER A 1 83 ? -4.571 -10.879 -19.880 1.00 37.88 83 SER A CA 1
ATOM 682 C C . SER A 1 83 ? -3.325 -10.744 -19.028 1.00 37.88 83 SER A C 1
ATOM 684 O O . SER A 1 83 ? -2.235 -10.429 -19.495 1.00 37.88 83 SER A O 1
ATOM 686 N N . GLY A 1 84 ? -3.509 -11.064 -17.747 1.00 45.81 84 GLY A N 1
ATOM 687 C CA . GLY A 1 84 ? -2.438 -11.543 -16.890 1.00 45.81 84 GLY A CA 1
ATOM 688 C C . GLY A 1 84 ? -1.904 -12.879 -17.402 1.00 45.81 84 GLY A C 1
ATOM 689 O O . GLY A 1 84 ? -2.173 -13.923 -16.814 1.00 45.81 84 GLY A O 1
ATOM 690 N N . VAL A 1 85 ? -1.124 -12.854 -18.480 1.00 40.72 85 VAL A N 1
ATOM 691 C CA . VAL A 1 85 ? -0.187 -13.937 -18.771 1.00 40.72 85 VAL A CA 1
ATOM 692 C C . VAL A 1 85 ? 1.126 -13.540 -18.121 1.00 40.72 85 VAL A C 1
ATOM 694 O O . VAL A 1 85 ? 2.002 -12.932 -18.724 1.00 40.72 85 VAL A O 1
ATOM 697 N N . VAL A 1 86 ? 1.230 -13.855 -16.831 1.00 49.59 86 VAL A N 1
ATOM 698 C CA . VAL A 1 86 ? 2.540 -14.087 -16.233 1.00 49.59 86 VAL A CA 1
ATOM 699 C C . VAL A 1 86 ? 3.113 -15.310 -16.938 1.00 49.59 86 VAL A C 1
ATOM 701 O O . VAL A 1 86 ? 2.619 -16.420 -16.749 1.00 49.59 86 VAL A O 1
ATOM 704 N N . ASP A 1 87 ? 4.109 -15.105 -17.797 1.00 43.62 87 ASP A N 1
ATOM 705 C CA . ASP A 1 87 ? 4.892 -16.197 -18.366 1.00 43.62 87 ASP A CA 1
ATOM 706 C C . ASP A 1 87 ? 5.396 -17.091 -17.217 1.00 43.62 87 ASP A C 1
ATOM 708 O O . ASP A 1 87 ? 6.198 -16.636 -16.392 1.00 43.62 87 ASP A O 1
ATOM 712 N N . PRO A 1 88 ? 4.978 -18.371 -17.132 1.00 48.53 88 PRO A N 1
ATOM 713 C CA . PRO A 1 88 ? 5.361 -19.264 -16.034 1.00 48.53 88 PRO A CA 1
ATOM 714 C C . PRO A 1 88 ? 6.863 -19.587 -15.988 1.00 48.53 88 PRO A C 1
ATOM 716 O O . PRO A 1 88 ? 7.304 -20.341 -15.126 1.00 48.53 88 PRO A O 1
ATOM 719 N N . LYS A 1 89 ? 7.655 -19.068 -16.933 1.00 42.44 89 LYS A N 1
ATOM 720 C CA . LYS A 1 89 ? 9.079 -19.379 -17.102 1.00 42.44 89 LYS A CA 1
ATOM 721 C C . LYS A 1 89 ? 10.039 -18.380 -16.455 1.00 42.44 89 LYS A C 1
ATOM 723 O O . LYS A 1 89 ? 11.236 -18.641 -16.479 1.00 42.44 89 LYS A O 1
ATOM 728 N N . LEU A 1 90 ? 9.552 -17.291 -15.853 1.00 45.22 90 LEU A N 1
ATOM 729 C CA . LEU A 1 90 ? 10.394 -16.351 -15.090 1.00 45.22 90 LEU A CA 1
ATOM 730 C C . LEU A 1 90 ? 10.347 -16.557 -13.564 1.00 45.22 90 LEU A C 1
ATOM 732 O O . LEU A 1 90 ? 10.793 -15.701 -12.806 1.00 45.22 90 LEU A O 1
ATOM 736 N N . ALA A 1 91 ? 9.831 -17.699 -13.105 1.00 44.47 91 ALA A N 1
ATOM 737 C CA . ALA A 1 91 ? 9.978 -18.153 -11.727 1.00 44.47 91 ALA A CA 1
ATOM 738 C C . ALA A 1 91 ? 11.081 -19.222 -11.645 1.00 44.47 91 ALA A C 1
ATOM 740 O O . ALA A 1 91 ? 10.785 -20.411 -11.561 1.00 44.47 91 ALA A O 1
ATOM 741 N N . PHE A 1 92 ? 12.341 -18.788 -11.693 1.00 39.75 92 PHE A N 1
ATOM 742 C CA . PHE A 1 92 ? 13.496 -19.523 -11.172 1.00 39.75 92 PHE A CA 1
ATOM 743 C C . PHE A 1 92 ? 14.454 -18.535 -10.513 1.00 39.75 92 PHE A C 1
ATOM 745 O O . PHE A 1 92 ? 14.671 -17.455 -11.108 1.00 39.75 92 PHE A O 1
#

Foldseek 3Di:
DDDDALCCLVVLVVVLVVVCVCVVVVHPCPVVCVDPVCDPNPPVVVVVVSVVSVVVSVLSVLVVDPCSVVVVVCVVVVVPDPDPPPPPPPPD

Secondary structure (DSSP, 8-state):
-----GGGHHHHHHHHHHHHHHHHTTTTGGGTTTSGGGGGG--HHHHHHHHHHHHHHHHHHHTTSTTHHHHHHHHHH----------TTS--